Protein AF-A0A7S1VGK6-F1 (afdb_monomer_lite)

Structure (mmCIF, N/CA/C/O backbone):
data_AF-A0A7S1VGK6-F1
#
_entry.id   AF-A0A7S1VGK6-F1
#
loop_
_atom_site.group_PDB
_atom_site.id
_atom_site.type_symbol
_atom_site.label_atom_id
_atom_site.label_alt_id
_atom_site.label_comp_id
_atom_site.label_asym_id
_atom_site.label_entity_id
_atom_site.label_seq_id
_atom_site.pdbx_PDB_ins_code
_atom_site.Cartn_x
_atom_site.Cartn_y
_atom_site.Cartn_z
_atom_site.occupancy
_atom_site.B_iso_or_equiv
_atom_site.auth_seq_id
_atom_site.auth_comp_id
_atom_site.auth_asym_id
_atom_site.auth_atom_id
_atom_site.pdbx_PDB_model_num
ATOM 1 N N . VAL A 1 1 ? 2.306 14.115 -25.571 1.00 60.09 1 VAL A N 1
ATOM 2 C CA . VAL A 1 1 ? 2.754 12.911 -24.817 1.00 60.09 1 VAL A CA 1
ATOM 3 C C . VAL A 1 1 ? 1.580 12.192 -24.147 1.00 60.09 1 VAL A C 1
ATOM 5 O O . VAL A 1 1 ? 1.340 11.033 -24.454 1.00 60.09 1 VAL A O 1
ATOM 8 N N . ARG A 1 2 ? 0.787 12.881 -23.317 1.00 68.38 2 ARG A N 1
ATOM 9 C CA . ARG A 1 2 ? -0.343 12.319 -22.550 1.00 68.38 2 ARG A CA 1
ATOM 10 C C . ARG A 1 2 ? -1.454 11.688 -23.408 1.00 68.38 2 ARG A C 1
ATOM 12 O O . ARG A 1 2 ? -1.867 10.565 -23.135 1.00 68.38 2 ARG A O 1
ATOM 19 N N . THR A 1 3 ? -1.860 12.348 -24.498 1.00 79.44 3 THR A N 1
ATOM 20 C CA . THR A 1 3 ? -2.867 11.794 -25.426 1.00 79.44 3 THR A CA 1
ATOM 21 C C . THR A 1 3 ? -2.388 10.526 -26.125 1.00 79.44 3 THR A C 1
ATOM 23 O O . THR A 1 3 ? -3.178 9.610 -26.313 1.00 79.44 3 THR A O 1
ATOM 26 N N . ASN A 1 4 ? -1.097 10.430 -26.452 1.00 76.94 4 ASN A N 1
ATOM 27 C CA . ASN A 1 4 ? -0.554 9.250 -27.124 1.00 76.94 4 ASN A CA 1
ATOM 28 C C . ASN A 1 4 ? -0.656 8.014 -26.211 1.00 76.94 4 ASN A C 1
ATOM 30 O O . ASN A 1 4 ? -1.132 6.967 -26.629 1.00 76.94 4 ASN A O 1
ATOM 34 N N . PHE A 1 5 ? -0.325 8.173 -24.928 1.00 77.69 5 PHE A N 1
ATOM 35 C CA . PHE A 1 5 ? -0.450 7.104 -23.939 1.00 77.69 5 PHE A CA 1
ATOM 36 C C . PHE A 1 5 ? -1.907 6.642 -23.749 1.00 77.69 5 PHE A C 1
ATOM 38 O O . PHE A 1 5 ? -2.219 5.475 -23.962 1.00 77.69 5 PHE A O 1
ATOM 45 N N . PHE A 1 6 ? -2.828 7.552 -23.415 1.00 84.19 6 PHE A N 1
ATOM 46 C CA . PHE A 1 6 ? -4.210 7.159 -23.102 1.00 84.19 6 PHE A CA 1
ATOM 47 C C . PHE A 1 6 ? -5.045 6.746 -24.312 1.00 84.19 6 PHE A C 1
ATOM 49 O O . PHE A 1 6 ? -6.033 6.044 -24.133 1.00 84.19 6 PHE A O 1
ATOM 56 N N . CYS A 1 7 ? -4.710 7.215 -25.513 1.00 82.31 7 CYS A N 1
ATOM 57 C CA . CYS A 1 7 ? -5.488 6.902 -26.708 1.00 82.31 7 CYS A CA 1
ATOM 58 C C . CYS A 1 7 ? -4.913 5.746 -27.520 1.00 82.31 7 CYS A C 1
ATOM 60 O O . CYS A 1 7 ? -5.690 5.051 -28.164 1.00 82.31 7 CYS A O 1
ATOM 62 N N . ASN A 1 8 ? -3.589 5.558 -27.5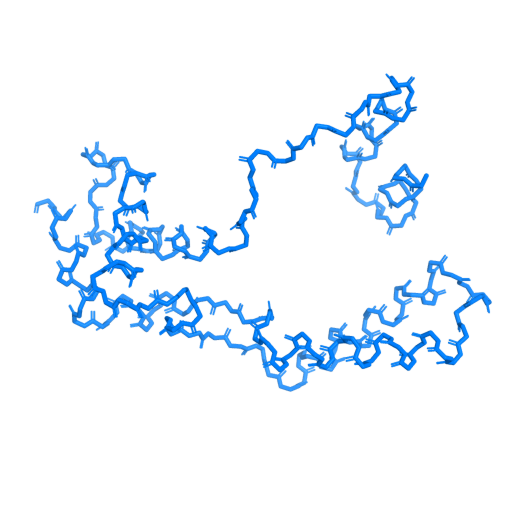13 1.00 81.81 8 ASN A N 1
ATOM 63 C CA . ASN A 1 8 ? -2.937 4.611 -28.418 1.00 81.81 8 ASN A CA 1
ATOM 64 C C . ASN A 1 8 ? -2.279 3.442 -27.676 1.00 81.81 8 ASN A C 1
ATOM 66 O O . ASN A 1 8 ? -2.241 2.345 -28.218 1.00 81.81 8 ASN A O 1
ATOM 70 N N . ALA A 1 9 ? -1.806 3.639 -26.439 1.00 78.81 9 ALA A N 1
ATOM 71 C CA . ALA A 1 9 ? -1.213 2.556 -25.645 1.00 78.81 9 ALA A CA 1
ATOM 72 C C . ALA A 1 9 ? -2.235 1.816 -24.757 1.00 78.81 9 ALA A C 1
ATOM 74 O O . ALA A 1 9 ? -1.977 0.693 -24.334 1.00 78.81 9 ALA A O 1
ATOM 75 N N . LEU A 1 10 ? -3.394 2.426 -24.469 1.00 77.56 10 LEU A N 1
ATOM 76 C CA . LEU A 1 10 ? -4.452 1.855 -23.626 1.00 77.56 10 LEU A CA 1
ATOM 77 C C . LEU A 1 10 ? -5.793 1.807 -24.387 1.00 77.56 10 LEU A C 1
ATOM 79 O O . LEU A 1 10 ? -6.577 2.754 -24.288 1.00 77.56 10 LEU A O 1
ATOM 83 N N . PRO A 1 11 ? -6.075 0.729 -25.142 1.00 74.00 11 PRO A N 1
ATOM 84 C CA . PRO A 1 11 ? -7.195 0.681 -26.089 1.00 74.00 11 PRO A CA 1
ATOM 85 C C . PRO A 1 11 ? -8.583 0.867 -25.446 1.00 74.00 11 PRO A C 1
ATOM 87 O O . PRO A 1 11 ? -9.462 1.469 -26.060 1.00 74.00 11 PRO A O 1
ATOM 90 N N . ASP A 1 12 ? -8.763 0.473 -24.183 1.00 85.00 12 ASP A N 1
ATOM 91 C CA . ASP A 1 12 ? -10.058 0.562 -23.484 1.00 85.00 12 ASP A CA 1
ATOM 92 C C . ASP A 1 12 ? -10.223 1.830 -22.626 1.00 85.00 12 ASP A C 1
ATOM 94 O O . ASP A 1 12 ? -11.230 2.031 -21.943 1.00 85.00 12 ASP A O 1
ATOM 98 N N . ALA A 1 13 ? -9.251 2.744 -22.655 1.00 82.62 13 ALA A N 1
ATOM 99 C CA . ALA A 1 13 ? -9.254 3.948 -21.827 1.00 82.62 13 ALA A CA 1
ATOM 100 C C . ALA A 1 13 ? -10.021 5.122 -22.477 1.00 82.62 13 ALA A C 1
ATOM 102 O O . ALA A 1 13 ? -9.574 6.271 -22.434 1.00 82.62 13 ALA A O 1
ATOM 103 N N . THR A 1 14 ? -11.199 4.875 -23.065 1.00 84.31 14 THR A N 1
ATOM 104 C CA . THR A 1 14 ? -11.922 5.838 -23.927 1.00 84.31 14 THR A CA 1
ATOM 105 C C . THR A 1 14 ? -12.210 7.175 -23.233 1.00 84.31 14 THR A C 1
ATOM 107 O O . THR A 1 14 ? -11.986 8.245 -23.805 1.00 84.31 14 THR A O 1
ATOM 110 N N . LYS A 1 15 ? -12.650 7.131 -21.968 1.00 83.50 15 LYS A N 1
ATOM 111 C CA . LYS A 1 15 ? -12.930 8.334 -21.162 1.00 83.50 15 LYS A CA 1
ATOM 112 C C . LYS A 1 15 ? -11.653 9.124 -20.860 1.00 83.50 15 LYS A C 1
ATOM 114 O O . LYS A 1 15 ? -11.636 10.351 -20.970 1.00 83.50 15 LYS A O 1
ATOM 119 N N . SER A 1 16 ? -10.568 8.424 -20.538 1.00 81.44 16 SER A N 1
ATOM 120 C CA . SER A 1 16 ? -9.262 9.027 -20.257 1.00 81.44 16 SER A CA 1
ATOM 121 C C . SER A 1 16 ? -8.640 9.636 -21.516 1.00 81.44 16 SER A C 1
ATOM 123 O O . SER A 1 16 ? -8.117 10.748 -21.462 1.00 81.44 16 SER A O 1
ATOM 125 N N . CYS A 1 17 ? -8.778 8.975 -22.669 1.00 85.19 17 CYS A N 1
ATOM 126 C CA . CYS A 1 17 ? -8.364 9.497 -23.970 1.00 85.19 17 CYS A CA 1
ATOM 127 C C . CYS A 1 17 ? -9.098 10.802 -24.322 1.00 85.19 17 CYS A C 1
ATOM 129 O O . CYS A 1 17 ? -8.466 11.799 -24.676 1.00 85.19 17 CYS A O 1
ATOM 131 N N . GLN A 1 18 ? -10.428 10.838 -24.175 1.00 86.06 18 GLN A N 1
ATOM 132 C CA . GLN A 1 18 ? -11.222 12.046 -24.430 1.00 86.06 18 GLN A CA 1
ATOM 133 C C . GLN A 1 18 ? -10.811 13.199 -23.511 1.00 86.06 18 GLN A C 1
ATOM 135 O O . GLN A 1 18 ? -10.587 14.318 -23.979 1.00 86.06 18 GLN A O 1
ATOM 140 N N . ARG A 1 19 ? -10.639 12.924 -22.212 1.00 81.56 19 ARG A N 1
ATOM 141 C CA . ARG A 1 19 ? -10.183 13.929 -21.247 1.00 81.56 19 ARG A CA 1
ATOM 142 C C . ARG A 1 19 ? -8.779 14.435 -21.580 1.00 81.56 19 ARG A C 1
ATOM 144 O O . ARG A 1 19 ? -8.550 15.640 -21.517 1.00 81.56 19 ARG A O 1
ATOM 151 N N . SER A 1 20 ? -7.872 13.552 -21.995 1.00 81.00 20 SER A N 1
ATOM 152 C CA . SER A 1 20 ? -6.515 13.926 -22.408 1.00 81.00 20 SER A CA 1
ATOM 153 C C . SER A 1 20 ? -6.512 14.847 -23.630 1.00 81.00 20 SER A C 1
ATOM 155 O O . SER A 1 20 ? -5.807 15.852 -23.627 1.00 81.00 20 SER A O 1
ATOM 157 N N . LYS A 1 21 ? -7.348 14.568 -24.641 1.00 84.38 21 LYS A N 1
ATOM 158 C CA . LYS A 1 21 ? -7.482 15.419 -25.837 1.00 84.38 21 LYS A CA 1
ATOM 159 C C . LYS A 1 21 ? -7.964 16.833 -25.501 1.00 84.38 21 LYS A C 1
ATOM 161 O O . LYS A 1 21 ? -7.528 17.788 -26.135 1.00 84.38 21 LYS A O 1
ATOM 166 N N . VAL A 1 22 ? -8.860 16.974 -24.522 1.00 82.19 22 VAL A N 1
ATOM 167 C CA . VAL A 1 22 ? -9.338 18.287 -24.053 1.00 82.19 22 VAL A CA 1
ATOM 168 C C . VAL A 1 22 ? -8.231 19.036 -23.308 1.00 82.19 22 VAL A C 1
ATOM 170 O O . VAL A 1 22 ? -8.001 20.209 -23.584 1.00 82.19 22 VAL A O 1
ATOM 173 N N . LEU A 1 23 ? -7.514 18.352 -22.413 1.00 73.31 23 LEU A N 1
ATOM 174 C CA . LEU A 1 23 ? -6.456 18.951 -21.592 1.00 73.31 23 LEU A CA 1
ATOM 175 C C . LEU A 1 23 ? -5.215 19.354 -22.398 1.00 73.31 23 LEU A C 1
ATOM 177 O O . LEU A 1 23 ? -4.583 20.358 -22.078 1.00 73.31 23 LEU A O 1
ATOM 181 N N . ASP A 1 24 ? -4.870 18.595 -23.440 1.00 74.31 24 ASP A N 1
ATOM 182 C CA . ASP A 1 24 ? -3.768 18.940 -24.344 1.00 74.31 24 ASP A CA 1
ATOM 183 C C . ASP A 1 24 ? -4.130 20.147 -25.240 1.00 74.31 24 ASP A C 1
ATOM 185 O O . ASP A 1 24 ? -3.245 20.911 -25.613 1.00 74.31 24 ASP A O 1
ATOM 189 N N . LYS 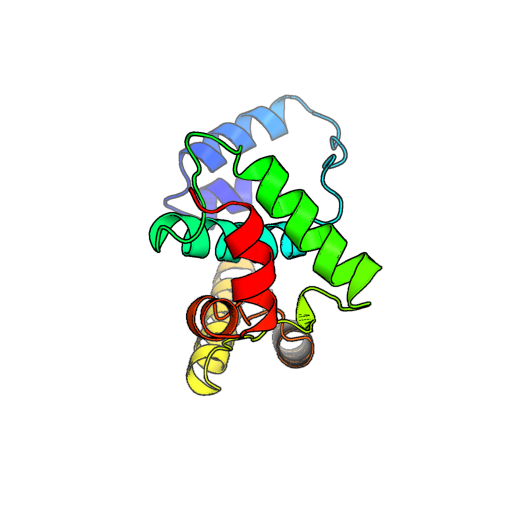A 1 25 ? -5.423 20.372 -25.536 1.00 73.62 25 LYS A N 1
ATOM 190 C CA . LYS A 1 25 ? -5.912 21.548 -26.287 1.00 73.62 25 LYS A CA 1
ATOM 191 C C . LYS A 1 25 ? -6.043 22.811 -25.439 1.00 73.62 25 LYS A C 1
ATOM 193 O O . LYS A 1 25 ? -5.885 23.906 -25.963 1.00 73.62 25 LYS A O 1
ATOM 198 N N . SER A 1 26 ? -6.362 22.679 -24.153 1.00 67.12 26 SER A N 1
ATOM 199 C CA . SER A 1 26 ? -6.627 23.823 -23.276 1.00 67.12 26 SER A CA 1
ATOM 200 C C . SER A 1 26 ? -5.370 24.425 -22.638 1.00 67.12 26 SER A C 1
ATOM 202 O O . SER A 1 26 ? -5.498 25.312 -21.801 1.00 67.12 26 SER A O 1
ATOM 204 N N . GLY A 1 27 ? -4.169 23.924 -22.966 1.00 61.75 27 GLY A N 1
ATOM 205 C CA . GLY A 1 27 ? -2.893 24.435 -22.444 1.00 61.75 27 GLY A CA 1
ATOM 206 C C . GLY A 1 27 ? -2.786 24.427 -20.914 1.00 61.75 27 GLY A C 1
ATOM 207 O O . GLY A 1 27 ? -1.986 25.170 -20.351 1.00 61.75 27 GLY A O 1
ATOM 208 N N . SER A 1 28 ? -3.621 23.637 -20.227 1.00 54.44 28 SER A N 1
ATOM 209 C CA . SER A 1 28 ? -3.813 23.776 -18.785 1.00 54.44 28 SER A CA 1
ATOM 210 C C . SER A 1 28 ? -2.549 23.394 -18.025 1.00 54.44 28 SER A C 1
ATOM 212 O O . SER A 1 28 ? -2.093 22.248 -18.086 1.00 54.44 28 SER A O 1
ATOM 214 N N . GLN A 1 29 ? -2.061 24.383 -17.275 1.00 57.53 29 GLN A N 1
ATOM 215 C CA . GLN A 1 29 ? -0.996 24.317 -16.286 1.00 57.53 29 GLN A CA 1
ATOM 216 C C . GLN A 1 29 ? -1.189 23.121 -15.355 1.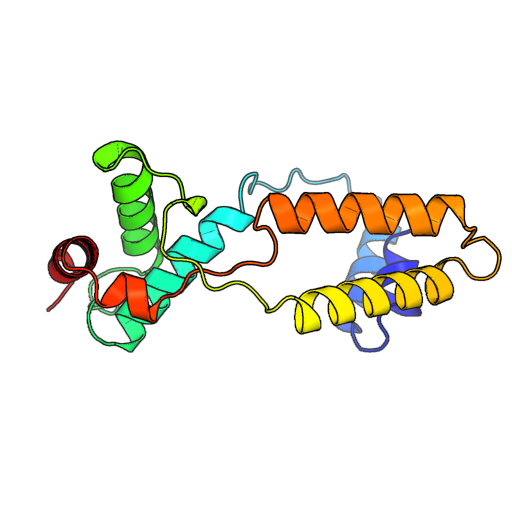00 57.53 29 GLN A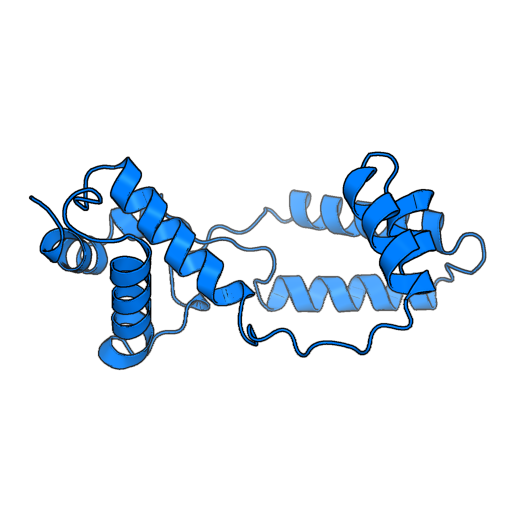 C 1
ATOM 218 O O . GLN A 1 29 ? -2.310 22.792 -14.957 1.00 57.53 29 GLN A O 1
ATOM 223 N N . THR A 1 30 ? -0.075 22.477 -15.023 1.00 49.38 30 THR A N 1
ATOM 224 C CA . THR A 1 30 ? 0.028 21.436 -14.007 1.00 49.38 30 THR A CA 1
ATOM 225 C C . THR A 1 30 ? -0.568 21.961 -12.703 1.00 49.38 30 THR A C 1
ATOM 227 O O . THR A 1 30 ? 0.082 22.706 -11.976 1.00 49.38 30 THR A O 1
ATOM 230 N N . LEU A 1 31 ? -1.817 21.602 -12.401 1.00 50.72 31 LEU A N 1
ATOM 231 C CA . LEU A 1 31 ? -2.327 21.757 -11.047 1.00 50.72 31 LEU A CA 1
ATOM 232 C C . LEU A 1 31 ? -1.490 20.825 -10.176 1.00 50.72 31 LEU A C 1
ATOM 234 O O . LEU A 1 31 ? -1.403 19.627 -10.462 1.00 50.72 31 LEU A O 1
ATOM 238 N N . ALA A 1 32 ? -0.840 21.382 -9.154 1.00 46.50 32 ALA A N 1
ATOM 239 C CA . ALA A 1 32 ? -0.220 20.572 -8.122 1.00 46.50 32 ALA A CA 1
ATOM 240 C C . ALA A 1 32 ? -1.293 19.610 -7.607 1.00 46.50 32 ALA A C 1
ATOM 242 O O . ALA A 1 32 ? -2.381 20.036 -7.211 1.00 46.50 32 ALA A O 1
ATOM 243 N N . ASN A 1 33 ? -1.016 18.311 -7.680 1.00 42.69 33 ASN A N 1
ATOM 244 C CA . ASN A 1 33 ? -1.891 17.322 -7.079 1.00 42.69 33 ASN A CA 1
ATOM 245 C C . ASN A 1 33 ? -1.914 17.677 -5.583 1.00 42.69 33 ASN A C 1
ATOM 247 O O . ASN A 1 33 ? -0.867 17.606 -4.941 1.00 42.69 33 ASN A O 1
ATOM 251 N N . ALA A 1 34 ? -3.048 18.144 -5.043 1.00 42.62 34 ALA A N 1
ATOM 252 C CA . ALA A 1 34 ? -3.203 18.646 -3.662 1.00 42.62 34 ALA A CA 1
ATOM 253 C C . ALA A 1 34 ? -3.130 17.518 -2.605 1.00 42.62 34 ALA A C 1
ATOM 255 O O . ALA A 1 34 ? -3.828 17.483 -1.597 1.00 42.62 34 ALA A O 1
ATOM 256 N N . HIS A 1 35 ? -2.325 16.519 -2.912 1.00 43.22 35 HIS A N 1
ATOM 257 C CA . HIS A 1 35 ? -2.563 15.115 -2.672 1.00 43.22 35 HIS A CA 1
ATOM 258 C C . HIS A 1 35 ? -1.197 14.410 -2.666 1.00 43.22 35 HIS A C 1
ATOM 260 O O . HIS A 1 35 ? -0.985 13.364 -3.274 1.00 43.22 35 HIS A O 1
ATOM 266 N N . GLY A 1 36 ? -0.238 15.066 -2.006 1.00 36.19 36 GLY A N 1
ATOM 267 C CA . GLY A 1 36 ? 1.194 14.783 -2.053 1.00 36.19 36 GLY A CA 1
ATOM 268 C C . GLY A 1 36 ? 1.654 13.474 -1.411 1.00 36.19 36 GLY A C 1
ATOM 269 O O . GLY A 1 36 ? 2.855 13.273 -1.352 1.00 36.19 36 GLY A O 1
ATOM 270 N N . ASP A 1 37 ? 0.751 12.590 -0.969 1.00 49.09 37 ASP A N 1
ATOM 271 C CA . ASP A 1 37 ? 1.125 11.336 -0.284 1.00 49.09 37 ASP A CA 1
ATOM 272 C C . ASP A 1 37 ? 0.125 10.174 -0.494 1.00 49.09 37 ASP A C 1
ATOM 274 O O . ASP A 1 37 ? -0.108 9.297 0.337 1.00 49.09 37 ASP A O 1
ATOM 278 N N . HIS A 1 38 ? -0.556 10.180 -1.638 1.00 49.78 38 HIS A N 1
ATOM 279 C CA . HIS A 1 38 ? -1.750 9.368 -1.872 1.00 49.78 38 HIS A CA 1
ATOM 280 C C . HIS A 1 38 ? -1.615 7.849 -1.821 1.00 49.78 38 HIS A C 1
ATOM 282 O O . HIS A 1 38 ? -2.603 7.196 -1.492 1.00 49.78 38 HIS A O 1
ATOM 288 N N . GLY A 1 39 ? -0.443 7.282 -2.107 1.00 51.66 39 GLY A N 1
ATOM 289 C CA . GLY A 1 39 ? -0.268 5.827 -2.045 1.00 51.66 39 GLY A CA 1
ATOM 290 C C . GLY A 1 39 ? -0.529 5.275 -0.641 1.00 51.66 39 GLY A C 1
ATOM 291 O O . GLY A 1 39 ? -1.234 4.281 -0.488 1.00 51.66 39 GLY A O 1
ATOM 292 N N . MET A 1 40 ? -0.050 5.977 0.390 1.00 54.00 40 MET A N 1
ATOM 293 C CA . MET A 1 40 ? -0.132 5.522 1.782 1.00 54.00 40 MET A CA 1
ATOM 294 C C . MET A 1 40 ? -1.534 5.698 2.377 1.00 54.00 40 MET A C 1
ATOM 296 O O . MET A 1 40 ? -1.993 4.878 3.170 1.00 54.00 40 MET A O 1
ATOM 300 N N . HIS A 1 41 ? -2.281 6.713 1.931 1.00 68.00 41 HIS A N 1
ATOM 301 C CA . HIS A 1 41 ? -3.665 6.906 2.367 1.00 68.00 41 HIS A CA 1
ATOM 302 C C . HIS A 1 41 ? -4.611 5.794 1.898 1.00 68.00 41 HIS A C 1
ATOM 304 O O . HIS A 1 41 ? -5.609 5.544 2.580 1.00 68.00 41 HIS A O 1
ATOM 310 N N . VAL A 1 42 ? -4.321 5.138 0.765 1.00 85.12 42 VAL A N 1
ATOM 311 C CA . VAL A 1 42 ? -5.159 4.045 0.246 1.00 85.12 42 VAL A CA 1
ATOM 312 C C . VAL A 1 42 ? -5.116 2.842 1.181 1.00 85.12 42 VAL A C 1
ATOM 314 O O . VAL A 1 42 ? -6.157 2.255 1.441 1.00 85.12 42 VAL A O 1
ATOM 317 N N . PHE A 1 43 ? -3.965 2.504 1.757 1.00 90.75 43 PHE A N 1
ATOM 318 C CA . PHE A 1 43 ? -3.846 1.370 2.678 1.00 90.75 43 PHE A CA 1
ATOM 319 C C . PHE A 1 43 ? -4.667 1.557 3.957 1.00 90.75 43 PHE A C 1
ATOM 321 O O . PHE A 1 43 ? -5.464 0.681 4.301 1.00 90.75 43 PHE A O 1
ATOM 328 N N . TYR A 1 44 ? -4.584 2.722 4.606 1.00 93.75 44 TYR A N 1
ATOM 329 C CA . TYR A 1 44 ? -5.445 3.016 5.758 1.00 93.75 44 TYR A CA 1
ATOM 330 C C . TYR A 1 44 ? -6.932 2.957 5.391 1.00 93.75 44 TYR A C 1
ATOM 332 O O . TYR A 1 44 ? -7.769 2.483 6.165 1.00 93.75 44 TYR A O 1
ATOM 340 N N . ASP A 1 45 ? -7.274 3.417 4.189 1.00 93.31 45 ASP A N 1
ATOM 341 C CA . ASP A 1 45 ? -8.638 3.380 3.683 1.00 93.31 45 ASP A CA 1
ATOM 342 C C . ASP A 1 45 ? -9.121 1.949 3.393 1.00 93.31 45 ASP A C 1
ATOM 344 O O . ASP A 1 45 ? -10.253 1.603 3.737 1.00 93.31 45 ASP A O 1
ATOM 348 N N . MET A 1 46 ? -8.265 1.090 2.832 1.00 94.62 46 MET A N 1
ATOM 349 C CA . MET A 1 46 ? -8.541 -0.330 2.591 1.00 94.62 46 MET A CA 1
ATOM 350 C C . MET A 1 46 ? -8.858 -1.058 3.896 1.00 94.62 46 MET A C 1
ATOM 352 O O . MET A 1 46 ? -9.884 -1.734 3.978 1.00 94.62 46 MET A O 1
ATOM 356 N N . VAL A 1 47 ? -8.038 -0.868 4.935 1.00 96.00 47 VAL A N 1
ATOM 357 C CA . VAL A 1 47 ? -8.280 -1.461 6.260 1.00 96.00 47 VAL A CA 1
ATOM 358 C C . VAL A 1 47 ? -9.583 -0.941 6.859 1.00 96.00 47 VAL A C 1
ATOM 360 O O . VAL A 1 47 ? -10.415 -1.737 7.287 1.00 96.00 47 VAL A O 1
ATOM 363 N N . THR A 1 48 ? -9.809 0.376 6.833 1.00 95.50 48 THR A N 1
ATOM 364 C CA . THR A 1 48 ? -11.037 0.981 7.382 1.00 95.50 48 THR A CA 1
ATOM 365 C C . THR A 1 48 ? -12.286 0.451 6.669 1.00 95.50 48 THR A C 1
ATOM 367 O O . THR A 1 48 ? -13.309 0.174 7.292 1.00 95.50 48 THR A O 1
ATOM 370 N N . THR A 1 49 ? -12.201 0.258 5.351 1.00 95.94 49 THR A N 1
ATOM 371 C CA . THR A 1 49 ? -13.284 -0.331 4.548 1.00 95.94 49 THR A CA 1
ATOM 372 C C . THR A 1 49 ? -13.519 -1.787 4.918 1.00 95.94 49 THR A C 1
ATOM 374 O O . THR A 1 49 ? -14.662 -2.206 5.075 1.00 95.94 49 THR A O 1
ATOM 377 N N . ALA A 1 50 ? -12.450 -2.565 5.076 1.00 96.56 50 ALA A N 1
ATOM 378 C CA . ALA A 1 50 ? -12.548 -3.958 5.480 1.00 96.56 50 ALA A CA 1
ATOM 379 C C . ALA A 1 50 ? -13.148 -4.098 6.891 1.00 96.56 50 ALA A C 1
ATOM 381 O O . ALA A 1 50 ? -13.986 -4.974 7.101 1.00 96.56 50 ALA A O 1
ATOM 382 N N . ALA A 1 51 ? -12.796 -3.205 7.824 1.00 96.62 51 ALA A N 1
ATOM 383 C CA . ALA A 1 51 ? -13.386 -3.147 9.161 1.00 96.62 51 ALA A CA 1
ATOM 384 C C . ALA A 1 51 ? -14.898 -2.884 9.093 1.00 96.62 51 ALA A C 1
ATOM 386 O O . ALA A 1 51 ? -15.682 -3.594 9.724 1.00 96.62 51 ALA A O 1
ATOM 387 N N . ALA A 1 52 ? -15.314 -1.917 8.269 1.00 95.56 52 ALA A N 1
ATOM 388 C CA . ALA A 1 52 ? -16.724 -1.607 8.040 1.00 95.56 52 ALA A CA 1
ATOM 389 C C . ALA A 1 52 ? -17.483 -2.795 7.438 1.00 95.56 52 ALA A C 1
ATOM 391 O O . ALA A 1 52 ? -18.553 -3.156 7.920 1.00 95.56 52 ALA A O 1
ATOM 392 N N . ASN A 1 53 ? -16.901 -3.456 6.436 1.00 95.44 53 ASN A N 1
ATOM 393 C CA . ASN A 1 53 ? -17.498 -4.633 5.804 1.00 95.44 53 ASN A CA 1
ATOM 394 C C . ASN A 1 53 ? -17.628 -5.825 6.768 1.00 95.44 53 ASN A C 1
ATOM 396 O O . ASN A 1 53 ? -18.524 -6.646 6.596 1.00 95.44 53 ASN A O 1
ATOM 400 N N . LYS A 1 54 ? -16.762 -5.918 7.787 1.00 94.62 54 LYS A N 1
ATOM 401 C CA . LYS A 1 54 ? -16.863 -6.906 8.874 1.00 94.62 54 LYS A CA 1
ATOM 402 C C . LYS A 1 54 ? -17.813 -6.488 10.006 1.00 94.62 54 LYS A C 1
ATOM 404 O O . LYS A 1 54 ? -17.967 -7.244 10.958 1.00 94.62 54 LYS A O 1
ATOM 409 N N . GLY A 1 55 ? -18.421 -5.302 9.939 1.00 94.31 55 GLY A N 1
ATOM 410 C CA . GLY A 1 55 ? -19.274 -4.776 11.007 1.00 94.31 55 GLY A CA 1
ATOM 411 C C . GLY A 1 55 ? -18.514 -4.373 12.275 1.00 94.31 55 GLY A C 1
ATOM 412 O O . GLY A 1 55 ? -19.130 -4.213 13.320 1.00 94.31 55 GLY A O 1
ATOM 413 N N . MET A 1 56 ? -17.189 -4.202 12.201 1.00 95.38 56 MET A N 1
ATOM 414 C CA . MET A 1 56 ? -16.376 -3.765 13.346 1.00 95.38 56 MET A CA 1
ATOM 415 C C . MET A 1 56 ? -16.530 -2.270 13.638 1.00 95.38 56 MET A C 1
ATOM 417 O O . MET A 1 56 ? -16.168 -1.823 14.720 1.00 95.38 56 MET A O 1
ATOM 421 N N . VAL A 1 57 ? -17.039 -1.499 12.673 1.00 96.06 57 VAL A N 1
ATOM 422 C CA . VAL A 1 57 ? -17.295 -0.064 12.817 1.00 96.06 57 VAL A CA 1
ATOM 423 C C . VAL A 1 57 ? -18.677 0.294 12.280 1.00 96.06 57 VAL A C 1
ATOM 425 O O . VAL A 1 57 ? -19.100 -0.202 11.232 1.00 96.06 57 VAL A O 1
ATOM 428 N N . ASP A 1 58 ? -19.368 1.198 12.967 1.00 94.75 58 ASP A N 1
ATOM 429 C CA . ASP A 1 58 ? -20.666 1.720 12.550 1.00 94.75 58 ASP A CA 1
ATOM 430 C C . ASP A 1 58 ? -20.491 2.921 11.613 1.00 94.75 58 ASP A C 1
ATOM 432 O O . ASP A 1 58 ? -20.402 4.079 12.032 1.00 94.75 58 ASP A O 1
ATOM 436 N N . ILE A 1 59 ? -20.476 2.645 10.307 1.00 93.25 59 ILE A N 1
ATOM 437 C CA . ILE A 1 59 ? -20.342 3.682 9.275 1.00 93.25 59 ILE A CA 1
ATOM 438 C C . ILE A 1 59 ? -21.585 4.568 9.104 1.00 93.25 59 ILE A C 1
ATOM 440 O O . ILE A 1 59 ? -21.520 5.570 8.389 1.00 93.25 59 ILE A O 1
ATOM 444 N N . LYS A 1 60 ? -22.724 4.218 9.721 1.00 92.44 60 LYS A N 1
ATOM 445 C CA . LYS A 1 60 ? -23.909 5.091 9.736 1.00 92.44 60 LYS A CA 1
ATOM 446 C C . LYS A 1 60 ? -23.738 6.189 10.778 1.00 92.44 60 LYS A C 1
ATOM 448 O O . LYS A 1 60 ? -24.164 7.319 10.547 1.00 92.44 60 LYS A O 1
ATOM 453 N N . ARG A 1 61 ? -23.095 5.860 11.901 1.00 94.31 61 ARG A N 1
ATOM 454 C CA . ARG A 1 61 ? -22.785 6.795 12.986 1.00 94.31 61 ARG A CA 1
ATOM 455 C C . ARG A 1 61 ? -21.509 7.593 12.728 1.00 94.31 61 ARG A C 1
ATOM 457 O O . ARG A 1 61 ? -21.489 8.803 12.943 1.00 94.31 61 ARG A O 1
ATOM 464 N N . PHE A 1 62 ? -20.452 6.938 12.255 1.00 94.88 62 PHE A N 1
ATOM 465 C CA . PHE A 1 62 ? -19.136 7.541 12.063 1.00 94.88 62 PHE A CA 1
ATOM 466 C C . PHE A 1 62 ? -18.750 7.569 10.583 1.00 94.88 62 PHE A C 1
ATOM 468 O O . PHE A 1 62 ? -18.793 6.562 9.881 1.00 94.88 62 PHE A O 1
ATOM 475 N N . LYS A 1 63 ? -18.315 8.730 10.080 1.00 93.56 63 LYS A N 1
ATOM 476 C CA . LYS A 1 63 ? -17.860 8.843 8.687 1.00 93.56 63 LYS A CA 1
ATOM 477 C C . LYS A 1 63 ? -16.566 8.047 8.491 1.00 93.56 63 LYS A C 1
ATOM 479 O O . LYS A 1 63 ? -15.578 8.317 9.171 1.00 93.56 63 LYS A O 1
ATOM 484 N N . ARG A 1 64 ? -16.517 7.171 7.477 1.00 92.25 64 ARG A N 1
ATOM 485 C CA . ARG A 1 64 ? -15.309 6.408 7.080 1.00 92.25 64 ARG A CA 1
ATOM 486 C C . ARG A 1 64 ? -14.054 7.276 6.979 1.00 92.25 64 ARG A C 1
ATOM 488 O O . ARG A 1 64 ? -12.994 6.872 7.435 1.00 92.25 64 ARG A O 1
ATOM 495 N N . SER A 1 65 ? -14.169 8.475 6.405 1.00 91.38 65 SER A N 1
ATOM 496 C CA . SER A 1 65 ? -13.040 9.402 6.257 1.00 91.38 65 SER A CA 1
ATOM 497 C C . SER A 1 65 ? -12.437 9.832 7.595 1.00 91.38 65 SER A C 1
ATOM 499 O O . SER A 1 65 ? -11.228 10.038 7.666 1.00 91.38 65 SER A O 1
ATOM 501 N N . THR A 1 66 ? -13.273 9.969 8.628 1.00 93.38 66 THR A N 1
ATOM 502 C CA . THR A 1 66 ? -12.857 10.310 9.991 1.00 93.38 66 THR A CA 1
ATOM 503 C C . THR A 1 66 ? -12.161 9.119 10.631 1.00 93.38 66 THR A C 1
ATOM 505 O O . THR A 1 66 ? -11.014 9.255 11.032 1.00 93.38 66 THR A O 1
ATOM 508 N N . ILE A 1 67 ? -12.784 7.935 10.593 1.00 95.06 67 ILE A N 1
ATOM 509 C CA . ILE A 1 67 ? -12.199 6.697 11.140 1.00 95.06 67 ILE A CA 1
ATOM 510 C C . ILE A 1 67 ? -10.832 6.417 10.502 1.00 95.06 67 ILE A C 1
ATOM 512 O O . ILE A 1 67 ? -9.860 6.172 11.203 1.00 95.06 67 ILE A O 1
ATOM 516 N N . ARG A 1 68 ? -10.729 6.532 9.172 1.00 94.75 68 ARG A N 1
ATOM 517 C CA . ARG A 1 68 ? -9.465 6.390 8.435 1.00 94.75 68 ARG A CA 1
ATOM 518 C C . ARG A 1 68 ? -8.409 7.386 8.913 1.00 94.75 68 ARG A C 1
ATOM 520 O O . ARG A 1 68 ? -7.249 7.019 9.059 1.00 94.75 68 ARG A O 1
ATOM 527 N N . SER A 1 69 ? -8.791 8.650 9.113 1.00 93.31 69 SER A N 1
ATOM 528 C CA . SER A 1 69 ? -7.857 9.676 9.584 1.00 93.31 69 SER A CA 1
ATOM 529 C C . SER A 1 69 ? -7.384 9.406 11.008 1.00 93.31 69 SER A C 1
ATOM 531 O O . SER A 1 69 ? -6.226 9.682 11.307 1.00 93.31 69 SER A O 1
ATOM 533 N N . ASP A 1 70 ? -8.261 8.914 11.876 1.00 95.25 70 ASP A N 1
ATOM 534 C CA . ASP A 1 70 ? -7.916 8.592 13.258 1.00 95.25 70 ASP A CA 1
ATOM 535 C C . ASP A 1 70 ? -7.046 7.335 13.314 1.00 95.25 70 ASP A C 1
ATOM 537 O O . ASP A 1 70 ? -6.066 7.309 14.051 1.00 95.25 70 ASP A O 1
ATOM 541 N N . PHE A 1 71 ? -7.333 6.345 12.464 1.00 95.56 71 PHE A N 1
ATOM 542 C CA . PHE A 1 71 ? -6.523 5.139 12.309 1.00 95.56 71 PHE A CA 1
ATOM 543 C C . PHE A 1 71 ? -5.099 5.484 11.873 1.00 95.56 71 PHE A C 1
ATOM 545 O O . PHE A 1 71 ? -4.141 5.062 12.516 1.00 95.56 71 PHE A O 1
ATOM 552 N N . GLN A 1 72 ? -4.963 6.325 10.843 1.00 94.44 72 GLN A N 1
ATOM 553 C CA . GLN A 1 72 ? -3.664 6.828 10.403 1.00 94.44 72 GLN A CA 1
ATOM 554 C C . GLN A 1 72 ? -2.922 7.532 11.546 1.00 94.44 72 GLN A C 1
ATOM 556 O O . GLN A 1 72 ? -1.774 7.206 11.828 1.00 94.44 72 GLN A O 1
ATOM 561 N N . LYS A 1 73 ? -3.578 8.474 12.235 1.00 94.69 73 LYS A N 1
ATOM 562 C CA . LYS A 1 73 ? -2.956 9.213 13.344 1.00 94.69 73 LYS A CA 1
ATOM 563 C C . LYS A 1 73 ? -2.544 8.297 14.487 1.00 94.69 73 LYS A C 1
ATOM 565 O O . LYS A 1 73 ? -1.522 8.550 15.110 1.00 94.69 73 LYS A O 1
ATOM 570 N N . TYR A 1 74 ? -3.333 7.274 14.789 1.00 95.94 74 TYR A N 1
ATOM 571 C CA . TYR A 1 74 ? -2.992 6.321 15.832 1.00 95.94 74 TYR A CA 1
ATOM 572 C C . TYR A 1 74 ? -1.757 5.502 15.438 1.00 95.94 74 TYR A C 1
ATOM 574 O O . TYR A 1 74 ? -0.805 5.436 16.210 1.00 95.94 74 TYR A O 1
ATOM 582 N N . ASN A 1 75 ? -1.715 4.970 14.213 1.00 95.00 75 ASN A N 1
ATOM 583 C CA . ASN A 1 75 ? -0.544 4.254 13.705 1.00 95.00 75 ASN A CA 1
ATOM 584 C C . ASN A 1 75 ? 0.721 5.135 13.729 1.00 95.00 75 ASN A C 1
ATOM 586 O O . ASN A 1 75 ? 1.733 4.773 14.324 1.00 95.00 75 ASN A O 1
ATOM 590 N N . GLU A 1 76 ? 0.633 6.338 13.162 1.00 94.25 76 GLU A N 1
ATOM 591 C CA . GLU A 1 76 ? 1.795 7.207 12.943 1.00 94.25 76 GLU A CA 1
ATOM 592 C C . GLU A 1 76 ? 2.245 7.945 14.201 1.00 94.25 76 GLU A C 1
ATOM 594 O O . GLU A 1 76 ? 3.439 8.026 14.470 1.00 94.25 76 GLU A O 1
ATOM 599 N N . ASN A 1 77 ? 1.314 8.451 15.009 1.00 95.12 77 ASN A N 1
ATOM 600 C CA . ASN A 1 77 ? 1.662 9.327 16.130 1.00 95.12 77 ASN A CA 1
ATOM 601 C C . ASN A 1 77 ? 1.649 8.614 17.482 1.00 95.12 77 ASN A C 1
ATOM 603 O O . ASN A 1 77 ? 2.304 9.083 18.410 1.00 95.12 77 ASN A O 1
ATOM 607 N N . VAL A 1 78 ? 0.879 7.529 17.628 1.00 95.25 78 VAL A N 1
ATOM 608 C CA . VAL A 1 78 ? 0.777 6.796 18.902 1.00 95.25 78 VAL A CA 1
ATOM 609 C C . VAL A 1 78 ? 1.671 5.566 18.886 1.00 95.25 78 VAL A C 1
ATOM 611 O O . VAL A 1 78 ? 2.418 5.355 19.838 1.00 95.25 78 VAL A O 1
ATOM 614 N N . LEU A 1 79 ? 1.633 4.778 17.809 1.00 94.75 79 LEU A N 1
ATOM 615 C CA . LEU A 1 79 ? 2.490 3.596 17.679 1.00 94.75 79 LEU A CA 1
ATOM 616 C C . LEU A 1 79 ? 3.866 3.915 17.081 1.00 94.75 79 LEU A C 1
ATOM 618 O O . LEU A 1 79 ? 4.751 3.065 17.133 1.00 94.75 79 LEU A O 1
ATOM 622 N N . ASN A 1 80 ? 4.060 5.132 16.556 1.00 94.50 80 ASN A N 1
ATOM 623 C CA . ASN A 1 80 ? 5.280 5.549 15.861 1.00 94.50 80 ASN A CA 1
ATOM 624 C C . ASN A 1 80 ? 5.645 4.585 14.714 1.00 94.50 80 ASN A C 1
ATOM 626 O O . ASN A 1 80 ? 6.806 4.215 14.530 1.00 94.50 80 ASN A O 1
ATOM 630 N N . GLN A 1 81 ? 4.619 4.151 13.980 1.00 90.69 81 GLN A N 1
ATOM 631 C CA . GLN A 1 81 ? 4.693 3.220 12.861 1.00 90.69 81 GLN A CA 1
ATOM 632 C C . GLN A 1 81 ? 4.312 3.916 11.558 1.00 90.69 81 GLN A C 1
ATOM 634 O O . GLN A 1 81 ? 3.482 4.819 11.517 1.00 90.69 81 GLN A O 1
ATOM 639 N N . THR A 1 82 ? 4.892 3.467 10.458 1.00 87.12 82 THR A N 1
ATOM 640 C CA . THR A 1 82 ? 4.474 3.856 9.115 1.00 87.12 82 THR A CA 1
ATOM 641 C C . THR A 1 82 ? 3.435 2.880 8.581 1.00 87.12 82 THR A C 1
ATOM 643 O O . THR A 1 82 ? 3.184 1.810 9.139 1.00 87.12 82 THR A O 1
ATOM 646 N N . VAL A 1 83 ? 2.837 3.216 7.441 1.00 83.81 83 VAL A N 1
ATOM 647 C CA . VAL A 1 83 ? 1.930 2.295 6.751 1.00 83.81 83 VAL A CA 1
ATOM 648 C C . VAL A 1 83 ? 2.626 1.003 6.295 1.00 83.81 83 VAL A C 1
ATOM 650 O O .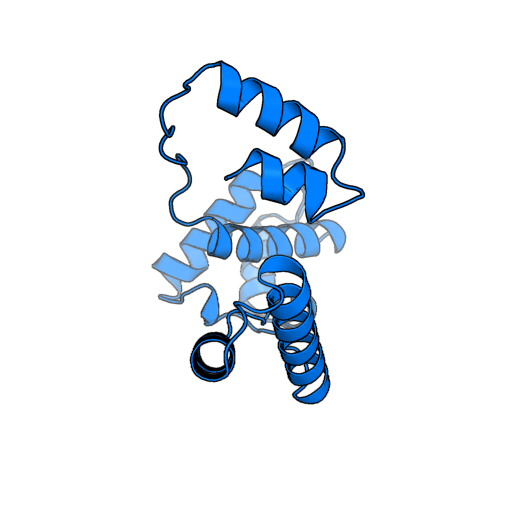 VAL A 1 83 ? 1.961 -0.008 6.085 1.00 83.81 83 VAL A O 1
ATOM 653 N N . MET A 1 84 ? 3.955 1.033 6.146 1.00 83.50 84 MET A N 1
ATOM 654 C CA . MET A 1 84 ? 4.762 -0.120 5.741 1.00 83.50 84 MET A CA 1
ATOM 655 C C . MET A 1 84 ? 5.027 -1.091 6.897 1.00 83.50 84 MET A C 1
ATOM 657 O O . MET A 1 84 ? 5.488 -2.198 6.643 1.00 83.50 84 MET A O 1
ATOM 661 N N . ASP A 1 85 ? 4.719 -0.688 8.133 1.00 86.94 85 ASP A N 1
ATOM 662 C CA . ASP A 1 85 ? 4.837 -1.519 9.336 1.00 86.94 85 ASP A CA 1
ATOM 663 C C . ASP A 1 85 ? 3.538 -2.285 9.654 1.00 86.94 85 ASP A C 1
ATOM 665 O O . ASP A 1 85 ? 3.488 -3.069 10.602 1.00 86.94 85 ASP A O 1
ATOM 669 N N . LEU A 1 86 ? 2.474 -2.067 8.871 1.00 90.31 86 LEU A N 1
ATOM 670 C CA . LEU A 1 86 ? 1.262 -2.887 8.918 1.00 90.31 86 LEU A CA 1
ATOM 671 C C . LEU A 1 86 ? 1.526 -4.271 8.312 1.00 90.31 86 LEU A C 1
ATOM 673 O O . LEU A 1 86 ? 2.424 -4.429 7.490 1.00 90.31 86 LEU A O 1
ATOM 677 N N . ASP A 1 87 ? 0.699 -5.267 8.649 1.00 92.94 87 ASP A N 1
ATOM 678 C CA . ASP A 1 87 ? 0.793 -6.575 7.992 1.00 92.94 87 ASP A CA 1
ATOM 679 C C . ASP A 1 87 ? 0.548 -6.416 6.484 1.00 92.94 87 ASP A C 1
ATOM 681 O O . ASP A 1 87 ? -0.497 -5.912 6.055 1.00 92.94 87 ASP A O 1
ATOM 685 N N . LEU A 1 88 ? 1.518 -6.847 5.677 1.00 91.31 88 LEU A N 1
ATOM 686 C CA . LEU A 1 88 ? 1.471 -6.770 4.221 1.00 91.31 88 LEU A CA 1
ATOM 687 C C . LEU A 1 88 ? 1.360 -8.167 3.607 1.00 91.31 88 LEU A C 1
ATOM 689 O O . LEU A 1 88 ? 2.008 -9.117 4.041 1.00 91.31 88 LEU A O 1
ATOM 693 N N . VAL A 1 89 ? 0.596 -8.262 2.524 1.00 93.50 89 VAL A N 1
ATOM 694 C CA . VAL A 1 89 ? 0.620 -9.375 1.580 1.00 93.50 89 VAL A CA 1
ATOM 695 C C . VAL A 1 89 ? 1.332 -8.922 0.309 1.00 93.50 89 VAL A C 1
ATOM 697 O O . VAL A 1 89 ? 0.966 -7.921 -0.312 1.00 93.50 89 VAL A O 1
ATOM 700 N N . CYS A 1 90 ? 2.372 -9.654 -0.075 1.00 90.94 90 CYS A N 1
ATOM 701 C CA . CYS A 1 90 ? 3.170 -9.374 -1.264 1.00 90.94 90 CYS A CA 1
ATOM 702 C C . CYS A 1 90 ? 2.925 -10.448 -2.334 1.00 90.94 90 CYS A C 1
ATOM 704 O O . CYS A 1 90 ? 2.681 -11.605 -1.978 1.00 90.94 90 CYS A O 1
ATOM 706 N N . PRO A 1 91 ? 3.015 -10.105 -3.632 1.00 94.19 91 PRO A N 1
ATOM 707 C CA . PRO A 1 91 ? 2.986 -11.104 -4.692 1.00 94.19 91 PRO A CA 1
ATOM 708 C C . PRO A 1 91 ? 4.149 -12.093 -4.552 1.00 94.19 91 PRO A C 1
ATOM 710 O O . PRO A 1 91 ? 5.236 -11.742 -4.087 1.00 94.19 91 PRO A O 1
ATOM 713 N N . SER A 1 92 ? 3.933 -13.329 -4.987 1.00 95.94 92 SER A N 1
ATOM 714 C CA . SER A 1 92 ? 4.979 -14.346 -5.075 1.00 95.94 92 SER A CA 1
ATOM 715 C C . SER A 1 92 ? 6.073 -13.944 -6.069 1.00 95.94 92 SER A C 1
ATOM 717 O O . SER A 1 92 ? 5.848 -13.148 -6.984 1.00 95.94 92 SER A O 1
ATOM 719 N N . ALA A 1 93 ? 7.252 -14.564 -5.958 1.00 95.06 93 ALA A N 1
ATOM 720 C CA . ALA A 1 93 ? 8.340 -14.358 -6.917 1.00 95.06 93 ALA A CA 1
ATOM 721 C C . ALA A 1 93 ? 7.890 -14.598 -8.371 1.00 95.06 93 ALA A C 1
ATOM 723 O O . ALA A 1 93 ? 8.243 -13.828 -9.260 1.00 95.06 93 ALA A O 1
ATOM 724 N N . SER A 1 94 ? 7.043 -15.610 -8.596 1.00 96.94 94 SER A N 1
ATOM 725 C CA . SER A 1 94 ? 6.505 -15.919 -9.926 1.00 96.94 94 SER A CA 1
ATOM 726 C C . SER A 1 94 ? 5.569 -14.832 -10.467 1.00 96.94 94 SER A C 1
ATOM 728 O O . SER A 1 94 ? 5.614 -14.512 -11.652 1.00 96.94 94 SER A O 1
ATOM 730 N N . GLU A 1 95 ? 4.749 -14.218 -9.612 1.00 96.12 95 GLU A N 1
ATOM 731 C CA . GLU A 1 95 ? 3.864 -13.117 -10.006 1.00 96.12 95 GLU A CA 1
ATOM 732 C C . GLU A 1 95 ? 4.663 -11.838 -10.276 1.00 96.12 95 GLU A C 1
ATOM 734 O O . GLU A 1 95 ? 4.384 -11.123 -11.239 1.00 96.12 95 GLU A O 1
ATOM 739 N N . LEU A 1 96 ? 5.695 -11.565 -9.473 1.00 96.81 96 LEU A N 1
ATOM 740 C CA . LEU A 1 96 ? 6.608 -10.444 -9.701 1.00 96.81 96 LEU A CA 1
ATOM 741 C C . LEU A 1 96 ? 7.372 -10.596 -11.020 1.00 96.81 96 LEU A C 1
ATOM 743 O O . LEU A 1 96 ? 7.500 -9.627 -11.766 1.00 96.81 96 LEU A O 1
ATOM 747 N N . GLU A 1 97 ? 7.831 -11.804 -11.343 1.00 97.06 97 GLU A N 1
ATOM 748 C CA . GLU A 1 97 ? 8.481 -12.089 -12.622 1.00 97.06 97 GLU A CA 1
ATOM 749 C C . GLU A 1 97 ? 7.520 -11.889 -13.804 1.00 97.06 97 GLU A C 1
ATOM 751 O O . GLU A 1 97 ? 7.881 -11.252 -14.796 1.00 97.06 97 GLU A O 1
ATOM 756 N N . GLN A 1 98 ? 6.269 -12.347 -13.688 1.00 96.69 98 GLN A N 1
ATOM 757 C CA . GLN A 1 98 ? 5.241 -12.099 -14.704 1.00 96.69 98 GLN A CA 1
ATOM 758 C C . GLN A 1 98 ? 4.975 -10.601 -14.901 1.00 96.69 98 GLN A C 1
ATOM 760 O O . GLN A 1 98 ? 4.878 -10.136 -16.039 1.00 96.69 98 GLN A O 1
ATOM 765 N N . LEU A 1 99 ? 4.897 -9.828 -13.813 1.00 96.44 99 LEU A N 1
ATOM 766 C CA . LEU A 1 99 ? 4.736 -8.374 -13.869 1.00 96.44 99 LEU A CA 1
ATOM 767 C C . LEU A 1 99 ? 5.932 -7.691 -14.540 1.00 96.44 99 LEU A C 1
ATOM 769 O O . LEU A 1 99 ? 5.737 -6.803 -15.375 1.00 96.44 99 LEU A O 1
ATOM 773 N N . LEU A 1 100 ? 7.157 -8.112 -14.219 1.00 96.88 100 LEU A N 1
ATOM 774 C CA . LEU A 1 100 ? 8.368 -7.606 -14.858 1.00 96.88 100 LEU A CA 1
ATOM 775 C C . LEU A 1 100 ? 8.350 -7.893 -16.359 1.00 96.88 100 LEU A C 1
ATOM 777 O O . LEU A 1 100 ? 8.485 -6.961 -17.153 1.00 96.88 100 LEU A O 1
ATOM 781 N N . ASN A 1 101 ? 8.120 -9.144 -16.751 1.00 96.69 101 ASN A N 1
ATOM 782 C CA . ASN A 1 101 ? 8.086 -9.542 -18.157 1.00 96.69 101 ASN A CA 1
ATOM 783 C C . ASN A 1 101 ? 7.005 -8.772 -18.920 1.00 96.69 101 ASN A C 1
ATOM 785 O O . ASN A 1 101 ? 7.288 -8.178 -19.959 1.00 96.69 101 ASN A O 1
ATOM 789 N N . ARG A 1 102 ? 5.804 -8.638 -18.343 1.00 95.31 102 ARG A N 1
ATOM 790 C CA . ARG A 1 102 ? 4.740 -7.830 -18.944 1.00 95.31 102 ARG A CA 1
ATOM 791 C C . ARG A 1 102 ? 5.134 -6.363 -19.088 1.00 95.31 102 ARG A C 1
ATOM 793 O O . ARG A 1 102 ? 4.797 -5.737 -20.090 1.00 95.31 102 ARG A O 1
ATOM 800 N N . SER A 1 103 ? 5.832 -5.798 -18.105 1.00 94.69 103 SER A N 1
ATOM 801 C CA . SER A 1 103 ? 6.304 -4.415 -18.186 1.00 94.69 103 SER A CA 1
ATOM 802 C C . SER A 1 103 ? 7.326 -4.227 -19.313 1.00 94.69 103 SER A C 1
ATOM 804 O O . SER A 1 103 ? 7.299 -3.200 -19.991 1.00 94.69 103 SER A O 1
ATOM 806 N N . ILE A 1 104 ? 8.204 -5.210 -19.536 1.00 95.56 104 ILE A N 1
ATOM 807 C CA . ILE A 1 104 ? 9.200 -5.200 -20.615 1.00 95.56 104 ILE A CA 1
ATOM 808 C C . ILE A 1 104 ? 8.503 -5.313 -21.969 1.00 95.56 104 ILE A C 1
ATOM 810 O O . ILE A 1 104 ? 8.808 -4.540 -22.872 1.00 95.56 104 ILE A O 1
ATOM 814 N N . ASP A 1 105 ? 7.522 -6.208 -22.097 1.00 94.06 105 ASP A N 1
ATOM 815 C CA . ASP A 1 105 ? 6.727 -6.351 -23.320 1.00 94.06 105 ASP A CA 1
ATOM 816 C C . ASP A 1 105 ? 6.008 -5.049 -23.681 1.00 94.06 105 ASP A C 1
ATOM 818 O O . ASP A 1 105 ? 6.007 -4.636 -24.839 1.00 94.06 105 ASP A O 1
ATOM 822 N N . ILE A 1 106 ? 5.433 -4.365 -22.686 1.00 91.94 106 ILE A N 1
ATOM 823 C CA . ILE A 1 106 ? 4.830 -3.040 -22.878 1.00 91.94 106 ILE A CA 1
ATOM 824 C C . ILE A 1 106 ? 5.892 -2.033 -23.330 1.00 91.94 106 ILE A C 1
ATOM 826 O O . ILE A 1 106 ? 5.638 -1.259 -24.248 1.00 91.94 106 ILE A O 1
ATOM 830 N N . GLY A 1 107 ? 7.084 -2.055 -22.732 1.00 91.31 107 GLY A N 1
ATOM 831 C CA . GLY A 1 107 ? 8.209 -1.232 -23.173 1.00 91.31 107 GLY A CA 1
ATOM 832 C C . GLY A 1 107 ? 8.536 -1.455 -24.653 1.00 91.31 107 GLY A C 1
ATOM 833 O O . GLY A 1 107 ? 8.560 -0.500 -25.428 1.00 91.31 107 GLY A O 1
ATOM 834 N N . LYS A 1 108 ? 8.675 -2.715 -25.073 1.00 93.00 108 LYS A N 1
ATOM 835 C CA . LYS A 1 108 ? 8.913 -3.100 -26.475 1.00 93.00 108 LYS A CA 1
ATOM 836 C C . LYS A 1 108 ? 7.791 -2.635 -27.401 1.00 93.00 108 LYS A C 1
ATOM 838 O O . LYS A 1 108 ? 8.063 -2.154 -28.493 1.00 93.00 108 LYS A O 1
ATOM 843 N N . GLN A 1 109 ? 6.535 -2.718 -26.969 1.00 90.69 109 GLN A N 1
ATOM 844 C CA . GLN A 1 109 ? 5.392 -2.234 -27.753 1.00 90.69 109 GLN A CA 1
ATOM 845 C C . GLN A 1 109 ? 5.371 -0.708 -27.899 1.00 90.69 109 GLN A C 1
ATOM 847 O O . GLN A 1 109 ? 4.993 -0.201 -28.951 1.00 90.69 109 GLN A O 1
ATOM 852 N N . VAL A 1 110 ? 5.759 0.026 -26.854 1.00 90.00 110 VAL A N 1
ATOM 853 C CA . VAL A 1 110 ? 5.722 1.495 -26.838 1.00 90.00 110 VAL A CA 1
ATOM 854 C C . VAL A 1 110 ? 6.897 2.102 -27.599 1.00 90.00 110 VAL A C 1
ATOM 856 O O . VAL A 1 110 ? 6.706 3.080 -28.320 1.00 90.00 110 VAL A O 1
ATOM 859 N N . PHE A 1 111 ? 8.096 1.546 -27.431 1.00 88.62 111 PHE A N 1
ATOM 860 C CA . PHE A 1 111 ? 9.331 2.101 -27.990 1.00 88.62 111 PHE A CA 1
ATOM 861 C C . PHE A 1 111 ? 9.794 1.382 -29.265 1.00 88.62 111 PHE A C 1
ATOM 863 O O . PHE A 1 111 ? 10.613 1.918 -30.004 1.00 88.62 111 PHE A O 1
ATOM 870 N N . GLY A 1 112 ? 9.244 0.206 -29.580 1.00 90.56 112 GLY A N 1
ATOM 871 C CA . GLY A 1 112 ? 9.575 -0.528 -30.799 1.00 90.56 112 GLY A CA 1
ATOM 872 C C . GLY A 1 112 ? 11.071 -0.820 -30.893 1.00 90.56 112 GLY A C 1
ATOM 873 O O . GLY A 1 112 ? 11.655 -1.384 -29.970 1.00 90.56 112 GLY A O 1
ATOM 874 N N . ALA A 1 113 ? 11.681 -0.413 -32.008 1.00 88.06 113 ALA A N 1
ATOM 875 C CA . ALA A 1 113 ? 13.117 -0.563 -32.241 1.00 88.06 113 ALA A CA 1
ATOM 876 C C . ALA A 1 113 ? 13.977 0.235 -31.248 1.00 88.06 113 ALA A C 1
ATOM 878 O O . ALA A 1 113 ? 15.089 -0.180 -30.967 1.00 88.06 113 ALA A O 1
ATOM 879 N N . ASP A 1 114 ? 13.451 1.315 -30.660 1.00 88.06 114 ASP A N 1
ATOM 880 C CA . ASP A 1 114 ? 14.187 2.122 -29.681 1.00 88.06 114 ASP A CA 1
ATOM 881 C C . ASP A 1 114 ? 14.242 1.448 -28.291 1.00 88.06 114 ASP A C 1
ATOM 883 O O . ASP A 1 114 ? 14.874 1.966 -27.366 1.00 88.06 114 ASP A O 1
ATOM 887 N N . PHE A 1 115 ? 13.575 0.296 -28.106 1.00 91.31 115 PHE A N 1
ATOM 888 C CA . PHE A 1 115 ? 13.681 -0.505 -26.885 1.00 91.31 115 PHE A CA 1
ATOM 889 C C . PHE A 1 115 ? 14.979 -1.322 -26.863 1.00 91.31 115 PHE A C 1
ATOM 891 O O . PHE A 1 115 ? 14.988 -2.537 -27.057 1.00 91.31 115 PHE A O 1
ATOM 898 N N . GLU A 1 116 ? 16.086 -0.631 -26.619 1.00 90.88 116 GLU A N 1
ATOM 899 C CA . GLU A 1 116 ? 17.427 -1.212 -26.614 1.00 90.88 116 GLU A CA 1
ATOM 900 C C . GLU A 1 116 ? 17.778 -1.908 -25.286 1.00 90.88 116 GLU A C 1
ATOM 902 O O . GLU A 1 116 ? 17.227 -1.592 -24.225 1.00 90.88 116 GLU A O 1
ATOM 907 N N . SER A 1 117 ? 18.762 -2.817 -25.321 1.00 89.12 117 SER A N 1
ATOM 908 C CA . SER A 1 117 ? 19.216 -3.591 -24.146 1.00 89.12 117 SER A CA 1
ATOM 909 C C . SER A 1 117 ? 19.485 -2.739 -22.893 1.00 89.12 117 SER A C 1
ATOM 911 O O . SER A 1 117 ? 19.013 -3.119 -21.821 1.00 89.12 117 SER A O 1
ATOM 913 N N . PRO A 1 118 ? 20.150 -1.563 -22.971 1.00 92.56 118 PRO A N 1
ATOM 914 C CA . PRO A 1 118 ? 20.376 -0.733 -21.787 1.00 92.56 118 PRO A CA 1
ATOM 915 C C . PRO A 1 118 ? 19.081 -0.238 -21.130 1.00 92.56 118 PRO A C 1
ATOM 917 O O . PRO A 1 118 ? 19.050 -0.003 -19.921 1.00 92.56 118 PRO A O 1
ATOM 920 N N . MET A 1 119 ? 18.007 -0.072 -21.908 1.00 92.50 119 MET A N 1
ATOM 921 C CA . MET A 1 119 ? 16.708 0.346 -21.390 1.00 92.50 119 MET A CA 1
ATOM 922 C C . MET A 1 119 ? 15.984 -0.815 -20.704 1.00 92.50 119 MET A C 1
ATOM 924 O O . MET A 1 119 ? 15.404 -0.613 -19.636 1.00 92.50 119 MET A O 1
ATOM 928 N N . GLU A 1 120 ? 16.084 -2.034 -21.249 1.00 94.50 120 GLU A N 1
ATOM 929 C CA . GLU A 1 120 ? 15.595 -3.241 -20.573 1.00 94.50 120 GLU A CA 1
ATOM 930 C C . GLU A 1 120 ? 16.313 -3.448 -19.229 1.00 94.50 120 GLU A C 1
ATOM 932 O O . GLU A 1 120 ? 15.657 -3.630 -18.201 1.00 94.50 120 GLU A O 1
ATOM 937 N N . ASP A 1 121 ? 17.643 -3.334 -19.203 1.00 95.75 121 ASP A N 1
ATOM 938 C CA . ASP A 1 121 ? 18.446 -3.477 -17.982 1.00 95.75 121 ASP A CA 1
ATOM 939 C C . ASP A 1 121 ? 18.083 -2.424 -16.929 1.00 95.75 121 ASP A C 1
ATOM 941 O O . ASP A 1 121 ? 17.902 -2.735 -15.745 1.00 95.75 121 ASP A O 1
ATOM 945 N N . ALA A 1 122 ? 17.916 -1.167 -17.356 1.00 94.75 122 ALA A N 1
ATOM 946 C CA . ALA A 1 122 ? 17.469 -0.091 -16.480 1.00 94.75 122 ALA A CA 1
ATOM 947 C C . ALA A 1 122 ? 16.073 -0.376 -15.904 1.00 94.75 122 ALA A C 1
ATOM 949 O O . ALA A 1 122 ? 15.834 -0.142 -14.714 1.00 94.75 122 ALA A O 1
ATOM 950 N N . GLN A 1 123 ? 15.165 -0.926 -16.713 1.00 94.81 123 GLN A N 1
ATOM 951 C CA . GLN A 1 123 ? 13.825 -1.301 -16.282 1.00 94.81 123 GLN A CA 1
ATOM 952 C C . GLN A 1 123 ? 13.844 -2.472 -15.294 1.00 94.81 123 GLN A C 1
ATOM 954 O O . GLN A 1 123 ? 13.182 -2.385 -14.259 1.00 94.81 123 GLN A O 1
ATOM 959 N N . ARG A 1 124 ? 14.648 -3.515 -15.537 1.00 97.38 124 ARG A N 1
ATOM 960 C CA . ARG A 1 124 ? 14.841 -4.639 -14.602 1.00 97.38 124 ARG A CA 1
ATOM 961 C C . ARG A 1 124 ? 15.382 -4.158 -13.259 1.00 97.38 124 ARG A C 1
ATOM 963 O O . ARG A 1 124 ? 14.811 -4.470 -12.215 1.00 97.38 124 ARG A O 1
ATOM 970 N N . LYS A 1 125 ? 16.423 -3.321 -13.273 1.00 97.31 125 LYS A N 1
ATOM 971 C CA . LYS A 1 125 ? 16.999 -2.735 -12.053 1.00 97.31 125 LYS A CA 1
ATOM 972 C C . LYS A 1 125 ? 15.995 -1.847 -11.311 1.00 97.31 125 LYS A C 1
ATOM 974 O O . LYS A 1 125 ? 15.893 -1.908 -10.086 1.00 97.31 125 LYS A O 1
ATOM 979 N N . GLY A 1 126 ? 15.241 -1.028 -12.044 1.00 95.75 126 GLY A N 1
ATOM 980 C CA . GLY A 1 126 ? 14.192 -0.177 -11.480 1.00 95.75 126 GLY A CA 1
ATOM 981 C C . GLY A 1 126 ? 13.041 -0.979 -10.870 1.00 95.75 126 GLY A C 1
ATOM 982 O O . GLY A 1 126 ? 12.520 -0.601 -9.820 1.00 95.75 126 GLY A O 1
ATOM 983 N N . PHE A 1 127 ? 12.673 -2.098 -11.496 1.00 96.31 127 PHE A N 1
ATOM 984 C CA . PHE A 1 127 ? 11.673 -3.025 -10.980 1.00 96.31 127 PHE A CA 1
ATOM 985 C C . PHE A 1 127 ? 12.154 -3.694 -9.693 1.00 96.31 127 PHE A C 1
ATOM 987 O O . PHE A 1 127 ? 11.428 -3.660 -8.703 1.00 96.31 127 PHE A O 1
ATOM 994 N N . GLN A 1 128 ? 13.391 -4.203 -9.662 1.00 96.88 128 GLN A N 1
ATOM 995 C CA . GLN A 1 128 ? 13.950 -4.825 -8.458 1.00 96.88 128 GLN A CA 1
ATOM 996 C C . GLN A 1 128 ? 13.949 -3.857 -7.273 1.00 96.88 128 GLN A C 1
ATOM 998 O O . GLN A 1 128 ? 13.469 -4.202 -6.202 1.00 96.88 128 GLN A O 1
ATOM 1003 N N . LYS A 1 129 ? 14.350 -2.597 -7.485 1.00 94.19 129 LYS A N 1
ATOM 1004 C CA . LYS A 1 129 ? 14.294 -1.577 -6.428 1.00 94.19 129 LYS A CA 1
ATOM 1005 C C . LYS A 1 129 ? 12.880 -1.394 -5.853 1.00 94.19 129 LYS A C 1
ATOM 1007 O O . LYS A 1 129 ? 12.744 -1.135 -4.664 1.00 94.19 129 LYS A O 1
ATOM 1012 N N . LYS A 1 130 ? 11.835 -1.504 -6.684 1.00 90.31 130 LYS A N 1
ATOM 1013 C CA . LYS A 1 130 ? 10.429 -1.428 -6.243 1.00 90.31 130 LYS A CA 1
ATOM 1014 C C . LYS A 1 130 ? 9.998 -2.672 -5.464 1.00 90.31 130 LYS A C 1
ATOM 1016 O O . LYS A 1 130 ? 9.218 -2.535 -4.524 1.00 90.31 130 LYS A O 1
ATOM 1021 N N . VAL A 1 131 ? 10.491 -3.850 -5.852 1.00 90.38 131 VAL A N 1
ATOM 1022 C CA . VAL A 1 131 ? 10.298 -5.097 -5.096 1.00 90.38 131 VAL A CA 1
ATOM 1023 C C . VAL A 1 131 ? 10.924 -4.957 -3.713 1.00 90.38 131 VAL A C 1
ATOM 1025 O O . VAL A 1 131 ? 10.222 -5.119 -2.722 1.00 90.38 131 VAL A O 1
ATOM 1028 N N . ASP A 1 132 ? 12.192 -4.549 -3.648 1.00 88.50 132 ASP A N 1
ATOM 1029 C CA . ASP A 1 132 ? 12.939 -4.398 -2.392 1.00 88.50 132 ASP A CA 1
ATOM 1030 C C . ASP A 1 132 ? 12.320 -3.344 -1.461 1.00 88.50 132 ASP A C 1
ATOM 1032 O O . ASP A 1 132 ? 12.450 -3.424 -0.243 1.00 88.50 132 ASP A O 1
ATOM 1036 N N . SER A 1 133 ? 11.625 -2.349 -2.022 1.00 83.50 133 SER A N 1
ATOM 1037 C CA . SER A 1 133 ? 10.896 -1.333 -1.259 1.00 83.50 133 SER A CA 1
ATOM 1038 C C . SER A 1 133 ? 9.422 -1.681 -1.012 1.00 83.50 133 SER A C 1
ATOM 1040 O O . SER A 1 133 ? 8.639 -0.780 -0.716 1.00 83.50 133 SER A O 1
ATOM 1042 N N . ASN A 1 134 ? 9.014 -2.943 -1.191 1.00 85.56 134 ASN A N 1
ATOM 1043 C CA . ASN A 1 134 ? 7.655 -3.444 -0.949 1.00 85.56 134 ASN A CA 1
ATOM 1044 C C . ASN A 1 134 ? 6.536 -2.687 -1.694 1.00 85.56 134 ASN A C 1
ATOM 1046 O O . ASN A 1 134 ? 5.376 -2.718 -1.290 1.00 85.56 134 ASN A O 1
ATOM 1050 N N . VAL A 1 135 ? 6.844 -2.025 -2.815 1.00 85.81 135 VAL A N 1
ATOM 1051 C CA . VAL A 1 135 ? 5.874 -1.182 -3.549 1.00 85.81 135 VAL A CA 1
ATOM 1052 C C . VAL A 1 135 ? 4.731 -2.002 -4.146 1.00 85.81 135 VAL A C 1
ATOM 1054 O O . VAL A 1 135 ? 3.647 -1.473 -4.376 1.00 85.81 135 VAL A O 1
ATOM 1057 N N . PHE A 1 136 ? 4.971 -3.285 -4.418 1.00 88.06 136 PHE A N 1
ATOM 1058 C CA . PHE A 1 136 ? 3.964 -4.197 -4.962 1.00 88.06 136 PHE A CA 1
ATOM 1059 C C . PHE A 1 136 ? 3.119 -4.884 -3.888 1.00 88.06 136 PHE A C 1
ATOM 1061 O O . PHE A 1 136 ? 2.167 -5.585 -4.227 1.00 88.06 136 PHE A O 1
ATOM 1068 N N . CYS A 1 137 ? 3.463 -4.713 -2.613 1.00 88.94 137 CYS A N 1
ATOM 1069 C CA . CYS A 1 137 ? 2.706 -5.293 -1.520 1.00 88.94 137 CYS A CA 1
ATOM 1070 C C . CYS A 1 137 ? 1.443 -4.469 -1.242 1.00 88.94 137 CYS A C 1
ATOM 1072 O O . CYS A 1 137 ? 1.371 -3.277 -1.533 1.00 88.94 137 CYS A O 1
ATOM 1074 N N . SER A 1 138 ? 0.440 -5.115 -0.662 1.00 89.94 138 SER A N 1
ATOM 1075 C CA . SER A 1 138 ? -0.796 -4.492 -0.196 1.00 89.94 138 SER A CA 1
ATOM 1076 C C . SER A 1 138 ? -1.010 -4.840 1.269 1.00 89.94 138 SER A C 1
ATOM 1078 O O . SER A 1 138 ? -0.524 -5.862 1.735 1.00 89.94 138 SER A O 1
ATOM 1080 N N . VAL A 1 139 ? -1.784 -4.041 1.997 1.00 92.00 139 VAL A N 1
ATOM 1081 C CA . VAL A 1 139 ? -2.184 -4.388 3.368 1.00 92.00 139 VAL A CA 1
ATOM 1082 C C . VAL A 1 139 ? -2.976 -5.697 3.421 1.00 92.00 139 VAL A C 1
ATOM 1084 O O . VAL A 1 139 ? -3.952 -5.878 2.683 1.00 92.00 139 VAL A O 1
ATOM 1087 N N . ASP A 1 140 ? -2.598 -6.591 4.334 1.00 95.81 140 ASP A N 1
ATOM 1088 C CA . ASP A 1 140 ? -3.380 -7.770 4.694 1.00 95.81 140 ASP A CA 1
ATOM 1089 C C . ASP A 1 140 ? -4.453 -7.373 5.709 1.00 95.81 140 ASP A C 1
ATOM 1091 O O . ASP A 1 140 ? -4.318 -7.486 6.928 1.00 95.81 140 ASP A O 1
ATOM 1095 N N . THR A 1 141 ? -5.583 -6.914 5.181 1.00 95.69 141 THR A N 1
ATOM 1096 C CA . THR A 1 141 ? -6.719 -6.510 6.014 1.00 95.69 141 THR A CA 1
ATOM 1097 C C . THR A 1 141 ? -7.255 -7.643 6.896 1.00 95.69 141 THR A C 1
ATOM 1099 O O . THR A 1 141 ? -7.887 -7.367 7.913 1.00 95.69 141 THR A O 1
ATOM 1102 N N . LYS A 1 142 ? -7.029 -8.922 6.564 1.00 95.38 142 LYS A N 1
ATOM 1103 C CA . LYS A 1 142 ? -7.488 -10.029 7.413 1.00 95.38 142 LYS A CA 1
ATOM 1104 C C . LYS A 1 142 ? -6.595 -10.168 8.638 1.00 95.38 142 LYS A C 1
ATOM 1106 O O . LYS A 1 142 ? -7.145 -10.262 9.735 1.00 95.38 142 LYS A O 1
ATOM 1111 N N . ALA A 1 143 ? -5.276 -10.161 8.448 1.00 95.69 143 ALA A N 1
ATOM 1112 C CA . ALA A 1 143 ? -4.302 -10.206 9.536 1.00 95.69 143 ALA A CA 1
ATOM 1113 C C . ALA A 1 143 ? -4.464 -8.995 10.466 1.00 95.69 143 ALA A C 1
ATOM 1115 O O . ALA A 1 143 ? -4.709 -9.168 11.662 1.00 95.69 143 ALA A O 1
ATOM 1116 N N . ILE A 1 144 ? -4.508 -7.790 9.885 1.00 96.00 144 ILE A N 1
ATOM 1117 C CA . ILE A 1 144 ? -4.675 -6.529 10.620 1.00 96.00 144 ILE A CA 1
ATOM 1118 C C . ILE A 1 144 ? -5.942 -6.568 11.480 1.00 96.00 144 ILE A C 1
ATOM 1120 O O . ILE A 1 144 ? -5.888 -6.321 12.677 1.00 96.00 144 ILE A O 1
ATOM 1124 N N . LEU A 1 145 ? -7.097 -6.940 10.921 1.00 96.06 145 LEU A N 1
ATOM 1125 C CA . LEU A 1 145 ? -8.357 -6.944 11.681 1.00 96.06 145 LEU A CA 1
ATOM 1126 C C . LEU A 1 145 ? -8.465 -8.082 12.711 1.00 96.06 145 LEU A C 1
ATOM 1128 O O . LEU A 1 145 ? -9.389 -8.081 13.524 1.00 96.06 145 LEU A O 1
ATOM 1132 N N . ASN A 1 146 ? -7.553 -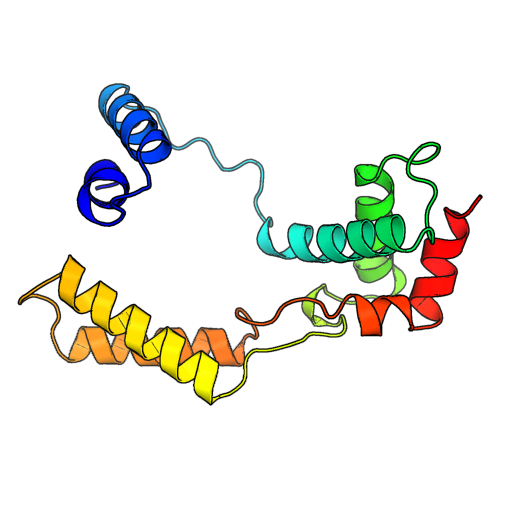9.055 12.682 1.00 95.81 146 ASN A N 1
ATOM 1133 C CA . ASN A 1 146 ? -7.463 -10.109 13.690 1.00 95.81 146 ASN A CA 1
ATOM 1134 C C . ASN A 1 146 ? -6.484 -9.765 14.826 1.00 95.81 146 ASN A C 1
ATOM 1136 O O . ASN A 1 146 ? -6.534 -10.425 15.865 1.00 95.81 146 ASN A O 1
ATOM 1140 N N . ASN A 1 147 ? -5.650 -8.739 14.656 1.00 95.56 147 ASN A N 1
ATOM 1141 C CA . ASN A 1 147 ? -4.735 -8.233 15.672 1.00 95.56 147 ASN A CA 1
ATOM 1142 C C . ASN A 1 147 ? -5.500 -7.502 16.793 1.00 95.56 147 ASN A C 1
ATOM 1144 O O . ASN A 1 147 ? -6.374 -6.675 16.525 1.00 95.56 147 ASN A O 1
ATOM 1148 N N . GLU A 1 148 ? -5.155 -7.779 18.052 1.00 95.94 148 GLU A N 1
ATOM 1149 C CA . GLU A 1 148 ? -5.845 -7.208 19.218 1.00 95.94 148 GLU A CA 1
ATOM 1150 C C . GLU A 1 148 ? -5.735 -5.680 19.306 1.00 95.94 148 GLU A C 1
ATOM 1152 O O . GLU A 1 148 ? -6.724 -5.020 19.621 1.00 95.94 148 GLU A O 1
ATOM 1157 N N . THR A 1 149 ? -4.588 -5.091 18.948 1.00 95.25 149 THR A N 1
ATOM 1158 C CA . THR A 1 149 ? -4.409 -3.629 18.905 1.00 95.25 149 THR A CA 1
ATOM 1159 C C . THR A 1 149 ? -5.447 -2.985 17.992 1.00 95.25 149 THR A C 1
ATOM 1161 O O . THR A 1 149 ? -6.120 -2.024 18.370 1.00 95.25 149 THR A O 1
ATOM 1164 N N . TRP A 1 150 ? -5.632 -3.554 16.800 1.00 95.25 150 TRP A N 1
ATOM 1165 C CA . TRP A 1 150 ? -6.549 -3.011 15.806 1.00 95.25 150 TRP A CA 1
ATOM 1166 C C . TRP A 1 150 ? -8.010 -3.301 16.136 1.00 95.25 150 TRP A C 1
ATOM 1168 O O . TRP A 1 150 ? -8.857 -2.434 15.925 1.00 95.25 150 TRP A O 1
ATOM 1178 N N . LYS A 1 151 ? -8.319 -4.458 16.731 1.00 95.81 151 LYS A N 1
ATOM 1179 C CA . LYS A 1 151 ? -9.660 -4.725 17.273 1.00 95.81 151 LYS A CA 1
ATOM 1180 C C . LYS A 1 151 ? -10.047 -3.716 18.348 1.00 95.81 151 LYS A C 1
ATOM 1182 O O . LYS A 1 151 ? -11.155 -3.194 18.292 1.00 95.81 151 LYS A O 1
ATOM 1187 N N . MET A 1 152 ? -9.145 -3.416 19.286 1.00 95.19 152 MET A N 1
ATOM 1188 C CA . MET A 1 152 ? -9.390 -2.412 20.324 1.00 95.19 152 MET A CA 1
ATOM 1189 C C . MET A 1 152 ? -9.604 -1.024 19.718 1.00 95.19 152 MET A C 1
ATOM 1191 O O . MET A 1 152 ? -10.575 -0.354 20.066 1.00 95.19 152 MET A O 1
ATOM 1195 N N . PHE A 1 153 ? -8.746 -0.615 18.775 1.00 96.44 153 PHE A N 1
ATOM 1196 C CA . PHE A 1 153 ? -8.888 0.667 18.084 1.00 96.44 153 PHE A CA 1
ATOM 1197 C C . PHE A 1 153 ? -10.249 0.787 17.376 1.00 96.44 153 PHE A C 1
ATOM 1199 O O . PHE A 1 153 ? -10.994 1.737 17.615 1.00 96.44 153 PHE A O 1
ATOM 1206 N N . PHE A 1 154 ? -10.607 -0.186 16.530 1.00 96.62 154 PHE A N 1
ATOM 1207 C CA . PHE A 1 154 ? -11.865 -0.141 15.779 1.00 96.62 154 PHE A CA 1
ATOM 1208 C C . PHE A 1 154 ? -13.095 -0.347 16.669 1.00 96.62 154 PHE A C 1
ATOM 1210 O O . PHE A 1 154 ? -14.147 0.214 16.372 1.00 96.62 154 PHE A O 1
ATOM 1217 N N . GLY A 1 155 ? -12.960 -1.059 17.792 1.00 94.50 155 GLY A N 1
ATOM 1218 C CA . GLY A 1 155 ? -14.023 -1.246 18.779 1.00 94.50 155 GLY A CA 1
ATOM 1219 C C . GLY A 1 155 ? -14.553 0.063 19.372 1.00 94.50 155 GLY A C 1
ATOM 1220 O O . GLY A 1 155 ? -15.730 0.139 19.706 1.00 94.50 155 GLY A O 1
ATOM 1221 N N . ALA A 1 156 ? -13.746 1.131 19.410 1.00 93.50 156 ALA A N 1
ATOM 1222 C CA . ALA A 1 156 ? -14.205 2.466 19.814 1.00 93.50 156 ALA A CA 1
ATOM 1223 C C . ALA A 1 156 ? -15.245 3.081 18.852 1.00 93.50 156 ALA A C 1
ATOM 1225 O O . ALA A 1 156 ? -15.932 4.041 19.203 1.00 93.50 156 ALA A O 1
ATOM 1226 N N . TYR A 1 157 ? -15.365 2.524 17.646 1.00 94.44 157 TYR A N 1
ATOM 1227 C CA . TYR A 1 157 ? -16.325 2.921 16.618 1.00 94.44 157 TYR A CA 1
ATOM 1228 C C . TYR A 1 157 ? -17.418 1.864 16.398 1.00 94.44 157 TYR A C 1
ATOM 1230 O O . TYR A 1 157 ? -18.217 2.010 15.467 1.00 94.44 157 TYR A O 1
ATOM 1238 N N . ALA A 1 158 ? -17.454 0.807 17.214 1.00 87.06 158 ALA A N 1
ATOM 1239 C CA . ALA A 1 158 ? -18.527 -0.179 17.208 1.00 87.06 158 ALA A CA 1
ATOM 1240 C C . ALA A 1 158 ? -19.795 0.386 17.882 1.00 87.06 158 ALA A C 1
ATOM 1242 O O . ALA A 1 158 ? -19.727 1.346 18.656 1.00 87.06 158 ALA A O 1
ATOM 1243 N N . SER A 1 159 ? -20.957 -0.172 17.525 1.00 69.25 159 SER A N 1
ATOM 1244 C CA . SER A 1 159 ? -22.267 0.208 18.078 1.00 69.25 159 SER A CA 1
ATOM 1245 C C . SER A 1 159 ? -22.420 -0.195 19.541 1.00 69.25 159 SER A C 1
ATOM 1247 O O . SER A 1 159 ? -22.131 -1.370 19.856 1.00 69.25 159 SER A O 1
#

Sequence (159 aa):
VRTNFFCNALPDATKSCQRSKVLDKSGSQTLANAHGDHGMHVFYDMVTTAAANKGMVDIKRFKRSTIRSDFQKYNENVLNQTVMDLDLVCPSASELEQLLNRSIDIGKQVFGADFESPMEDAQRKGFQKKVDSNVFCSVDTKAILNNETWKMFFGAYAS

pLDDT: mean 86.77, std 13.73, range [36.19, 97.38]

Foldseek 3Di:
DQLCCQPPLPPPSVVSNVVSVVCVVVVDDPDDPPCVDPVQLVQLLVLLVLCVVVLLADCVPDPSVVLSVVSCCCQCPVVVHGSVPAAKDADDPVVLVVVLVVVLVSLCVVCPVNSDPVNNVVSVVVSVVCVVVRVRIGHPSVVQCVDPVNSVSSNVRHD

Secondary structure (DSSP, 8-state):
-HHHIIIII-TT-HHHHHHHHHHHHTT------S-TTHHHHHHHHHHHHHHHHTTSS-TTTS-HHHHHHHHHHIIIIIS---GGGS-EE---HHHHHHHHHHHHHHHHHHHGGG--HHHHHHHHHHHHHHHHTTTT-EE-HHHHHHSHHHHHHHHTT--

Organism: NCBI:txid210454

Radius of gyration: 20.44 Å; chains: 1; bounding box: 44×40×53 Å